Protein AF-A0A328PU48-F1 (afdb_monomer_lite)

pLDDT: mean 93.93, std 6.25, range [46.19, 98.56]

Radius of gyration: 19.59 Å; chains: 1; bounding box: 43×33×62 Å

Secondary structure (DSSP, 8-state):
---HHHHHHHHHHHHHHHHHHHHHHHHHHS------HHHHHHHHHHHHHHHHGGGGG-TTSHHHHHHHHHHHHHHHHHHHTTHHHHHHHH---HHHHHHHHHHHHHHHHHHHHHHHHHHPPTTSGGGSHHHHHHHHHHHHHHTTTS-HHHHHHHHHHHHHHHHHHHHHHHHTT-

Sequence (174 aa):
MPNFKTHIISGIIAFPLFFLIFNLIYSYFFYDIYYVPSEIFASFLLFVLGSDFPDVDHHNAFINKFFRLFLVIGSVYYIFDYKQIFIEQFNLSSNISSFLIIVVGILIGMILGFIFNKLTKHRGMWHSIITGVVISVLIYFLNFKYRSPINLFYSLNFFVGFSLHLLLDKVHKN

Structure (mmCIF, N/CA/C/O backbone):
data_AF-A0A328PU48-F1
#
_entry.id   AF-A0A328PU48-F1
#
loop_
_atom_site.group_PDB
_atom_site.id
_atom_site.type_symbol
_atom_site.label_atom_id
_atom_site.label_alt_id
_atom_site.label_comp_id
_atom_site.label_asym_id
_atom_site.label_entity_id
_atom_site.label_seq_id
_atom_site.pdbx_PDB_ins_code
_atom_site.Cartn_x
_atom_site.Cartn_y
_atom_site.Cartn_z
_atom_site.occupancy
_atom_site.B_iso_or_equiv
_atom_site.auth_seq_id
_atom_site.auth_comp_id
_atom_site.auth_asym_id
_atom_site.auth_atom_id
_atom_site.pdbx_PDB_model_num
ATOM 1 N N . MET A 1 1 ? 21.921 -6.276 -6.043 1.00 62.62 1 MET A N 1
ATOM 2 C CA . MET A 1 1 ? 20.509 -6.025 -5.670 1.00 62.62 1 MET A CA 1
ATOM 3 C C . MET A 1 1 ? 20.333 -4.529 -5.537 1.00 62.62 1 MET A C 1
ATOM 5 O O . MET A 1 1 ? 21.209 -3.913 -4.927 1.00 62.62 1 MET A O 1
ATOM 9 N N . PRO A 1 2 ? 19.293 -3.942 -6.141 1.00 72.12 2 PRO A N 1
ATOM 10 C CA . PRO A 1 2 ? 19.021 -2.524 -5.984 1.00 72.12 2 PRO A CA 1
ATOM 11 C C . PRO A 1 2 ? 18.753 -2.222 -4.507 1.00 72.12 2 PRO A C 1
ATOM 13 O O . PRO A 1 2 ? 18.276 -3.073 -3.761 1.00 72.12 2 PRO A O 1
ATOM 16 N N . ASN A 1 3 ? 19.121 -1.029 -4.055 1.00 83.38 3 ASN A N 1
ATOM 17 C CA . ASN A 1 3 ? 18.765 -0.592 -2.711 1.00 83.38 3 ASN A CA 1
ATOM 18 C C . ASN A 1 3 ? 17.378 0.072 -2.738 1.00 83.38 3 ASN A C 1
ATOM 20 O O . ASN A 1 3 ? 16.872 0.436 -3.800 1.00 83.38 3 ASN A O 1
ATOM 24 N N . PHE A 1 4 ? 16.794 0.293 -1.558 1.00 84.44 4 PHE A N 1
ATOM 25 C CA . PHE A 1 4 ? 15.542 1.046 -1.377 1.00 84.44 4 PHE A CA 1
ATOM 26 C C . PHE A 1 4 ? 15.491 2.336 -2.217 1.00 84.44 4 PHE A C 1
ATOM 28 O O . PHE A 1 4 ? 14.488 2.652 -2.852 1.00 84.44 4 PHE A O 1
ATOM 35 N N . LYS A 1 5 ? 16.613 3.067 -2.279 1.00 90.62 5 LYS A N 1
ATOM 36 C CA . LYS A 1 5 ? 16.722 4.306 -3.055 1.00 90.62 5 LYS A CA 1
ATOM 37 C C . LYS A 1 5 ? 16.497 4.062 -4.551 1.00 90.62 5 LYS A C 1
ATOM 39 O O . LYS A 1 5 ? 15.801 4.859 -5.171 1.00 90.62 5 LYS A O 1
ATOM 44 N N . THR A 1 6 ? 17.041 2.990 -5.124 1.00 92.25 6 THR A N 1
ATOM 45 C CA . THR A 1 6 ? 16.800 2.633 -6.527 1.00 92.25 6 THR A CA 1
ATOM 46 C C . THR A 1 6 ? 15.323 2.340 -6.774 1.00 92.25 6 THR A C 1
ATOM 48 O O . THR A 1 6 ? 14.755 2.925 -7.689 1.00 92.25 6 THR A O 1
ATOM 51 N N . HIS A 1 7 ? 14.686 1.512 -5.943 1.00 92.81 7 HIS A N 1
ATOM 52 C CA . HIS A 1 7 ? 13.273 1.153 -6.112 1.00 92.81 7 HIS A CA 1
ATOM 53 C C . HIS A 1 7 ? 12.349 2.375 -6.068 1.00 92.81 7 HIS A C 1
ATOM 55 O O . HIS A 1 7 ? 11.583 2.601 -7.005 1.00 92.81 7 HIS A O 1
ATOM 61 N N . ILE A 1 8 ? 12.505 3.224 -5.049 1.00 94.12 8 ILE A N 1
ATOM 62 C CA . ILE A 1 8 ? 11.698 4.439 -4.895 1.00 94.12 8 ILE A CA 1
ATOM 63 C C . ILE A 1 8 ? 11.952 5.442 -6.023 1.00 94.12 8 ILE A C 1
ATOM 65 O O . ILE A 1 8 ? 10.997 5.966 -6.594 1.00 94.12 8 ILE A O 1
ATOM 69 N N . ILE A 1 9 ? 13.214 5.716 -6.377 1.00 95.50 9 ILE A N 1
ATOM 70 C CA . ILE A 1 9 ? 13.527 6.671 -7.454 1.00 95.50 9 ILE A CA 1
ATOM 71 C C . ILE A 1 9 ? 12.973 6.169 -8.787 1.00 95.50 9 ILE A C 1
ATOM 73 O O . ILE A 1 9 ? 12.359 6.943 -9.520 1.00 95.50 9 ILE A O 1
ATOM 77 N N . SER A 1 10 ? 13.143 4.881 -9.092 1.00 95.69 10 SER A N 1
ATOM 78 C CA . SER A 1 10 ? 12.563 4.286 -10.293 1.00 95.69 10 SER A CA 1
ATOM 79 C C . SER A 1 10 ? 11.039 4.382 -10.287 1.00 95.69 10 SER A C 1
ATOM 81 O O . SER A 1 10 ? 10.471 4.733 -11.316 1.00 95.69 10 SER A O 1
ATOM 83 N N . GLY A 1 11 ? 10.381 4.153 -9.145 1.00 95.81 11 GLY A N 1
ATOM 84 C CA . GLY A 1 11 ? 8.938 4.349 -8.990 1.00 95.81 11 GLY A CA 1
ATOM 85 C C . GLY A 1 11 ? 8.495 5.785 -9.295 1.00 95.81 11 GLY A C 1
ATOM 86 O O . GLY A 1 11 ? 7.591 6.000 -10.101 1.00 95.81 11 GLY A O 1
ATOM 87 N N . ILE A 1 12 ? 9.180 6.773 -8.709 1.00 97.38 12 ILE A N 1
ATOM 88 C CA . ILE A 1 12 ? 8.892 8.203 -8.908 1.00 97.38 12 ILE A CA 1
ATOM 89 C C . ILE A 1 12 ? 9.055 8.601 -10.382 1.00 97.38 12 ILE A C 1
ATOM 91 O O . ILE A 1 12 ? 8.205 9.304 -10.925 1.00 97.38 12 ILE A O 1
ATOM 95 N N . ILE A 1 13 ? 10.130 8.148 -11.035 1.00 97.25 13 ILE A N 1
ATOM 96 C CA . ILE A 1 13 ? 10.437 8.499 -12.430 1.00 97.25 13 ILE A CA 1
ATOM 97 C C . ILE A 1 13 ? 9.525 7.760 -13.418 1.00 97.25 13 ILE A C 1
ATOM 99 O O . ILE A 1 13 ? 9.163 8.320 -14.451 1.00 97.25 13 ILE A O 1
ATOM 103 N N . ALA A 1 14 ? 9.146 6.513 -13.129 1.00 97.81 14 ALA A N 1
ATOM 104 C CA . ALA A 1 14 ? 8.328 5.709 -14.034 1.00 97.81 14 ALA A CA 1
ATOM 105 C C . ALA A 1 14 ? 6.841 6.097 -14.011 1.00 97.81 14 ALA A C 1
ATOM 107 O O . ALA A 1 14 ? 6.154 5.897 -15.015 1.00 97.81 14 ALA A O 1
ATOM 108 N N . PHE A 1 15 ? 6.341 6.674 -12.911 1.00 98.25 15 PHE A N 1
ATOM 109 C CA . PHE A 1 15 ? 4.924 7.022 -12.786 1.00 98.25 15 PHE A CA 1
ATOM 110 C C . PHE A 1 15 ? 4.408 7.966 -13.890 1.00 98.25 15 PHE A C 1
ATOM 112 O O . PHE A 1 15 ? 3.399 7.617 -14.498 1.00 98.25 15 PHE A O 1
ATOM 119 N N . PRO A 1 16 ? 5.050 9.109 -14.226 1.00 98.06 16 PRO A N 1
ATOM 120 C CA . PRO A 1 16 ? 4.556 9.995 -15.285 1.00 98.06 16 PRO A CA 1
ATOM 121 C C . PRO A 1 16 ? 4.417 9.301 -16.645 1.00 98.06 16 PRO A C 1
ATOM 123 O O . PRO A 1 16 ? 3.445 9.531 -17.364 1.00 98.06 16 PRO A O 1
ATOM 126 N N . LEU A 1 17 ? 5.362 8.415 -16.980 1.00 98.00 17 LEU A N 1
ATOM 127 C CA . LEU A 1 17 ? 5.313 7.634 -18.214 1.00 98.00 17 LEU A CA 1
ATOM 128 C C . LEU A 1 17 ? 4.146 6.640 -18.188 1.00 98.00 17 LEU A C 1
ATOM 130 O O . LEU A 1 17 ? 3.390 6.561 -19.155 1.00 98.00 17 LEU A O 1
ATOM 134 N N . PHE A 1 18 ? 3.964 5.918 -17.079 1.00 98.19 18 PHE A N 1
ATOM 135 C CA . PHE A 1 18 ? 2.827 5.013 -16.922 1.00 98.19 18 PHE A CA 1
ATOM 136 C C . PHE A 1 18 ? 1.485 5.759 -16.968 1.00 98.19 18 PHE A C 1
ATOM 138 O O . PHE A 1 18 ? 0.579 5.326 -17.676 1.00 98.19 18 PHE A O 1
ATOM 145 N N . PHE A 1 19 ? 1.372 6.900 -16.280 1.00 98.25 19 PHE A N 1
ATOM 146 C CA . PHE A 1 19 ? 0.190 7.764 -16.297 1.00 98.25 19 PHE A CA 1
ATOM 147 C C . PHE A 1 19 ? -0.173 8.170 -17.731 1.00 98.25 19 PHE A C 1
ATOM 149 O O . PHE A 1 19 ? -1.332 8.047 -18.129 1.00 98.25 19 PHE A O 1
ATOM 156 N N . LEU A 1 20 ? 0.809 8.611 -18.526 1.00 98.12 20 LEU A N 1
ATOM 157 C CA . LEU A 1 20 ? 0.592 8.985 -19.924 1.00 98.12 20 LEU A CA 1
ATOM 158 C C . LEU A 1 20 ? 0.118 7.789 -20.762 1.00 98.12 20 LEU A C 1
ATOM 160 O O . LEU A 1 20 ? -0.900 7.887 -21.442 1.00 98.12 20 LEU A O 1
ATOM 164 N N . ILE A 1 21 ? 0.826 6.657 -20.685 1.00 98.19 21 ILE A N 1
ATOM 165 C CA . ILE A 1 21 ? 0.500 5.445 -21.453 1.00 98.19 21 ILE A CA 1
ATOM 166 C C . ILE A 1 21 ? -0.902 4.942 -21.106 1.00 98.19 21 ILE A C 1
ATOM 168 O O . ILE A 1 21 ? -1.685 4.647 -22.007 1.00 98.19 21 ILE A O 1
ATOM 172 N N . PHE A 1 22 ? -1.239 4.871 -19.816 1.00 97.94 22 PHE A N 1
ATOM 173 C CA . PHE A 1 22 ? -2.556 4.431 -19.371 1.00 97.94 22 PHE A CA 1
ATOM 174 C C . PHE A 1 22 ? -3.663 5.316 -19.945 1.00 97.94 22 PHE A C 1
ATOM 176 O O . PHE A 1 22 ? -4.628 4.791 -20.491 1.00 97.94 22 PHE A O 1
ATOM 183 N N . ASN A 1 23 ? -3.513 6.642 -19.869 1.00 97.81 23 ASN A N 1
ATOM 184 C CA . ASN A 1 23 ? -4.531 7.560 -20.373 1.00 97.81 23 ASN A CA 1
ATOM 185 C C . ASN A 1 23 ? -4.675 7.499 -21.895 1.00 97.81 23 ASN A C 1
ATOM 187 O O . ASN A 1 23 ? -5.803 7.488 -22.367 1.00 97.81 23 ASN A O 1
ATOM 191 N N . LEU A 1 24 ? -3.572 7.384 -22.647 1.00 98.12 24 LEU A N 1
ATOM 192 C CA . LEU A 1 24 ? -3.621 7.209 -24.105 1.00 98.12 24 LEU A CA 1
ATOM 193 C C . LEU A 1 24 ? -4.339 5.915 -24.507 1.00 98.12 24 LEU A C 1
ATOM 195 O O . LEU A 1 24 ? -5.151 5.916 -25.428 1.00 98.12 24 LEU A O 1
ATOM 199 N N . ILE A 1 25 ? -4.049 4.808 -23.817 1.00 97.81 25 ILE A N 1
ATOM 200 C CA . ILE A 1 25 ? -4.709 3.524 -24.077 1.00 97.81 25 ILE A CA 1
ATOM 201 C C . ILE A 1 25 ? -6.188 3.611 -23.696 1.00 97.81 25 ILE A C 1
ATOM 203 O O . ILE A 1 25 ? -7.051 3.194 -24.463 1.00 97.81 25 ILE A O 1
ATOM 207 N N . TYR A 1 26 ? -6.494 4.152 -22.517 1.00 97.38 26 TYR A N 1
ATOM 208 C CA . TYR A 1 26 ? -7.864 4.204 -22.026 1.00 97.38 26 TYR A CA 1
ATOM 209 C C . TYR A 1 26 ? -8.745 5.111 -22.890 1.00 97.38 26 TYR A C 1
ATOM 211 O O . TYR A 1 26 ? -9.847 4.703 -23.249 1.00 97.38 26 TYR A O 1
ATOM 219 N N . SER A 1 27 ? -8.267 6.296 -23.279 1.00 97.12 27 SER A N 1
ATOM 220 C CA . SER A 1 27 ? -9.034 7.202 -24.141 1.00 97.12 27 SER A CA 1
ATOM 221 C C . SER A 1 27 ? -9.218 6.654 -25.556 1.00 97.12 27 SER A C 1
ATOM 223 O O . SER A 1 27 ? -10.271 6.869 -26.147 1.00 97.12 27 SER A O 1
ATOM 225 N N . TYR A 1 28 ? -8.253 5.882 -26.074 1.00 97.69 28 TYR A N 1
ATOM 226 C CA . TYR A 1 28 ? -8.381 5.217 -27.373 1.00 97.69 28 TYR A CA 1
ATOM 227 C C . TYR A 1 28 ? -9.522 4.187 -27.410 1.00 97.69 28 TYR A C 1
ATOM 229 O O . TYR A 1 28 ? -10.224 4.087 -28.415 1.00 97.69 28 TYR A O 1
ATOM 237 N N . PHE A 1 29 ? -9.717 3.421 -26.331 1.00 97.50 29 PHE A N 1
ATOM 238 C CA . PHE A 1 29 ? -10.750 2.376 -26.269 1.00 97.50 29 PHE A CA 1
ATOM 239 C C . PHE A 1 29 ? -12.077 2.835 -25.655 1.00 97.50 29 PHE A C 1
ATOM 241 O O . PHE A 1 29 ? -13.111 2.222 -25.920 1.00 97.50 29 PHE A O 1
ATOM 248 N N . PHE A 1 30 ? -12.053 3.868 -24.815 1.00 96.38 30 PHE A N 1
ATOM 249 C CA . PHE A 1 30 ? -13.202 4.305 -24.029 1.00 96.38 30 PHE A CA 1
ATOM 250 C C . PHE A 1 30 ? -13.438 5.812 -24.190 1.00 96.38 30 PHE A C 1
ATOM 252 O O . PHE A 1 30 ? -14.072 6.236 -25.151 1.00 96.38 30 PHE A O 1
ATOM 259 N N . TYR A 1 31 ? -12.991 6.622 -23.232 1.00 95.94 31 TYR A N 1
ATOM 260 C CA . TYR A 1 31 ? -13.213 8.066 -23.180 1.00 95.94 31 TYR A CA 1
ATOM 261 C C . TYR A 1 31 ? -12.160 8.731 -22.288 1.00 95.94 31 TYR A C 1
ATOM 263 O O . TYR A 1 31 ? -11.499 8.062 -21.490 1.00 95.94 31 TYR A O 1
ATOM 271 N N . ASP A 1 32 ? -12.020 10.052 -22.391 1.00 96.31 32 ASP A N 1
ATOM 272 C CA . ASP A 1 32 ? -11.078 10.807 -21.564 1.00 96.31 32 ASP A CA 1
ATOM 273 C C . ASP A 1 32 ? -11.460 10.770 -20.078 1.00 96.31 32 ASP A C 1
ATOM 275 O O . ASP A 1 32 ? -12.592 11.067 -19.680 1.00 96.31 32 ASP A O 1
ATOM 279 N N . ILE A 1 33 ? -10.492 10.423 -19.228 1.00 95.75 33 ILE A N 1
ATOM 280 C CA . ILE A 1 33 ? -10.689 10.406 -17.779 1.00 95.75 33 ILE A CA 1
ATOM 281 C C . ILE A 1 33 ? -10.409 11.802 -17.224 1.00 95.75 33 ILE A C 1
ATOM 283 O O . ILE A 1 33 ? -9.274 12.271 -17.192 1.00 95.75 33 ILE A O 1
ATOM 287 N N . TYR A 1 34 ? -11.449 12.446 -16.705 1.00 95.00 34 TYR A N 1
ATOM 288 C CA . TYR A 1 34 ? -11.304 13.666 -15.915 1.00 95.00 34 TYR A CA 1
ATOM 289 C C . TYR A 1 34 ? -10.957 13.309 -14.473 1.00 95.00 34 TYR A C 1
ATOM 291 O O . TYR A 1 34 ? -11.804 12.760 -13.761 1.00 95.00 34 TYR A O 1
ATOM 299 N N . TYR A 1 35 ? -9.731 13.615 -14.052 1.00 95.94 35 TYR A N 1
ATOM 300 C CA . TYR A 1 35 ? -9.258 13.373 -12.689 1.00 95.94 35 TYR A CA 1
ATOM 301 C C . TYR A 1 35 ? -9.477 14.583 -11.786 1.00 95.94 35 TYR A C 1
ATOM 303 O O . TYR A 1 35 ? -9.275 15.725 -12.204 1.00 95.94 35 TYR A O 1
ATOM 311 N N . VAL A 1 36 ? -9.776 14.331 -10.513 1.00 95.62 36 VAL A N 1
ATOM 312 C CA . VAL A 1 36 ? -9.531 15.325 -9.459 1.00 95.62 36 VAL A CA 1
ATOM 313 C C . VAL A 1 36 ? -8.096 15.189 -8.922 1.00 95.62 36 VAL A C 1
ATOM 315 O O . VAL A 1 36 ? -7.534 14.091 -8.952 1.00 95.62 36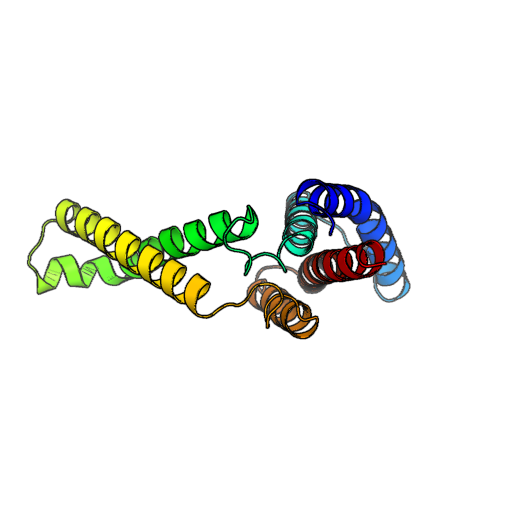 VAL A O 1
ATOM 318 N N . PRO A 1 37 ? -7.471 16.260 -8.392 1.00 96.50 37 PRO A N 1
ATOM 319 C CA . PRO A 1 37 ? -6.070 16.214 -7.952 1.00 96.50 37 PRO A CA 1
ATOM 320 C C . PRO A 1 37 ? -5.756 15.109 -6.933 1.00 96.50 37 PRO A C 1
ATOM 322 O O . PRO A 1 37 ? -4.684 14.505 -6.982 1.00 96.50 37 PRO A O 1
ATOM 325 N N . SER A 1 38 ? -6.699 14.803 -6.037 1.00 95.31 38 SER A N 1
ATOM 326 C CA . SER A 1 38 ? -6.547 13.729 -5.051 1.00 95.31 38 SER A CA 1
ATOM 327 C C . SER A 1 38 ? -6.465 12.339 -5.685 1.00 95.31 38 SER A C 1
ATOM 329 O O . SER A 1 38 ? -5.757 11.488 -5.151 1.00 95.31 38 SER A O 1
ATOM 331 N N . GLU A 1 39 ? -7.119 12.108 -6.829 1.00 95.81 39 GLU A N 1
ATOM 332 C CA . GLU A 1 39 ? -7.055 10.829 -7.545 1.00 95.81 39 GLU A CA 1
ATOM 333 C C . GLU A 1 39 ? -5.661 10.607 -8.142 1.00 95.81 39 GLU A C 1
ATOM 335 O O . GLU A 1 39 ? -5.080 9.528 -8.008 1.00 95.81 39 GLU A O 1
ATOM 340 N N . ILE A 1 40 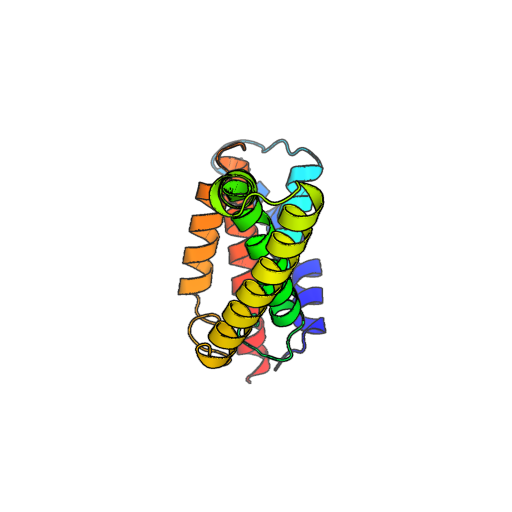? -5.070 11.646 -8.735 1.00 97.06 40 ILE A N 1
ATOM 341 C CA . ILE A 1 40 ? -3.702 11.576 -9.269 1.00 97.06 40 ILE A CA 1
ATOM 342 C C . ILE A 1 40 ? -2.702 11.366 -8.129 1.00 97.06 40 ILE A C 1
ATOM 344 O O . ILE A 1 40 ? -1.826 10.506 -8.228 1.00 97.06 40 ILE A O 1
ATOM 348 N N . PHE A 1 41 ? -2.856 12.105 -7.027 1.00 97.44 41 PHE A N 1
ATOM 349 C CA . PHE A 1 41 ? -1.989 11.971 -5.858 1.00 97.44 41 PHE A CA 1
ATOM 350 C C . PHE A 1 41 ? -2.047 10.563 -5.248 1.00 97.44 41 PHE A C 1
ATOM 352 O O . PHE A 1 41 ? -1.005 9.952 -5.013 1.00 97.44 41 PHE A O 1
ATOM 359 N N . ALA A 1 42 ? -3.248 10.014 -5.041 1.00 96.56 42 ALA A N 1
ATOM 360 C CA . ALA A 1 42 ? -3.417 8.654 -4.534 1.00 96.56 42 ALA A CA 1
ATOM 361 C C . ALA A 1 42 ? -2.814 7.610 -5.488 1.00 96.56 42 ALA A C 1
ATOM 363 O O . ALA A 1 42 ? -2.141 6.683 -5.040 1.00 96.56 42 ALA A O 1
ATOM 364 N N . SER A 1 43 ? -2.985 7.796 -6.799 1.00 97.06 43 SER A N 1
ATOM 365 C CA . SER A 1 43 ? -2.394 6.927 -7.825 1.00 97.06 43 SER A CA 1
ATOM 366 C C . SER A 1 43 ? -0.869 6.939 -7.787 1.00 97.06 43 SER A C 1
ATOM 368 O O . SER A 1 43 ? -0.246 5.880 -7.819 1.00 97.06 43 SER A O 1
ATOM 370 N N . PHE A 1 44 ? -0.271 8.127 -7.663 1.00 98.12 44 PHE A N 1
ATOM 371 C CA . PHE A 1 44 ? 1.172 8.289 -7.512 1.00 98.12 44 PHE A CA 1
ATOM 372 C C . PHE A 1 44 ? 1.686 7.569 -6.264 1.00 98.12 44 PHE A C 1
ATOM 374 O O . PHE A 1 44 ? 2.641 6.796 -6.347 1.00 98.12 44 PHE A O 1
ATOM 381 N N . LEU A 1 45 ? 1.020 7.761 -5.119 1.00 97.56 45 LEU A N 1
ATOM 382 C CA . LEU A 1 45 ? 1.375 7.061 -3.886 1.00 97.56 45 LEU A CA 1
ATOM 383 C C . LEU A 1 45 ? 1.280 5.544 -4.050 1.00 97.56 45 LEU A C 1
ATOM 385 O O . LEU A 1 45 ? 2.204 4.845 -3.649 1.00 97.56 45 LEU A O 1
ATOM 389 N N . LEU A 1 46 ? 0.210 5.030 -4.659 1.00 97.69 46 LEU A N 1
ATOM 390 C CA . LEU A 1 46 ? 0.044 3.595 -4.902 1.00 97.69 46 LEU A CA 1
ATOM 391 C C . LEU A 1 46 ? 1.130 3.029 -5.819 1.00 97.69 46 LEU A C 1
ATOM 393 O O . LEU A 1 46 ? 1.620 1.932 -5.559 1.00 97.69 46 LEU A O 1
ATOM 397 N N . PHE A 1 47 ? 1.535 3.773 -6.849 1.00 98.44 47 PHE A N 1
ATOM 398 C CA . PHE A 1 47 ? 2.611 3.363 -7.748 1.00 98.44 47 PHE A CA 1
ATOM 399 C C . PHE A 1 47 ? 3.955 3.276 -7.017 1.00 98.44 47 PHE A C 1
ATOM 401 O O . PHE A 1 47 ? 4.643 2.255 -7.083 1.00 98.44 47 PHE A O 1
ATOM 408 N N . VAL A 1 48 ? 4.318 4.328 -6.275 1.00 97.44 48 VAL A N 1
ATOM 409 C CA . VAL A 1 48 ? 5.573 4.369 -5.512 1.00 97.44 48 VAL A CA 1
ATOM 410 C C . VAL A 1 48 ? 5.566 3.325 -4.395 1.00 97.44 48 VAL A C 1
ATOM 412 O O . VAL A 1 48 ? 6.552 2.609 -4.231 1.00 97.44 48 VAL A O 1
ATOM 415 N N . LEU A 1 49 ? 4.455 3.168 -3.671 1.00 96.44 49 LEU A N 1
ATOM 416 C CA . LEU A 1 49 ? 4.307 2.112 -2.668 1.00 96.44 49 LEU A CA 1
ATOM 417 C C . LEU A 1 49 ? 4.470 0.733 -3.300 1.00 96.44 49 LEU A C 1
ATOM 419 O O . LEU A 1 49 ? 5.269 -0.053 -2.803 1.00 96.44 49 LEU A O 1
ATOM 423 N N . GLY A 1 50 ? 3.793 0.466 -4.421 1.00 96.62 50 GLY A N 1
ATOM 424 C CA . GLY A 1 50 ? 3.944 -0.774 -5.181 1.00 96.62 50 GLY A CA 1
ATOM 425 C C . GLY A 1 50 ? 5.404 -1.063 -5.536 1.00 96.62 50 GLY A C 1
ATOM 426 O O . GLY A 1 50 ? 5.839 -2.199 -5.398 1.00 96.62 50 GLY A O 1
ATOM 427 N N . SER A 1 51 ? 6.186 -0.040 -5.901 1.00 96.62 51 SER A N 1
ATOM 428 C CA . SER A 1 51 ? 7.603 -0.186 -6.278 1.00 96.62 51 SER A CA 1
ATOM 429 C C . SER A 1 51 ? 8.552 -0.637 -5.163 1.00 96.62 51 SER A C 1
ATOM 431 O O . SER A 1 51 ? 9.642 -1.119 -5.465 1.00 96.62 51 SER A O 1
ATOM 433 N N . ASP A 1 52 ? 8.154 -0.532 -3.895 1.00 95.44 52 ASP A N 1
ATOM 434 C CA . ASP A 1 52 ? 8.928 -1.040 -2.749 1.00 95.44 52 ASP A CA 1
ATOM 435 C C . ASP A 1 52 ? 8.215 -2.203 -2.042 1.00 95.44 52 ASP A C 1
ATOM 437 O O . ASP A 1 52 ? 8.826 -2.965 -1.302 1.00 95.44 52 ASP A O 1
ATOM 441 N N . PHE A 1 53 ? 6.916 -2.383 -2.296 1.00 95.56 53 PHE A N 1
ATOM 442 C CA . PHE A 1 53 ? 6.061 -3.329 -1.585 1.00 95.56 53 PHE A CA 1
ATOM 443 C C . PHE A 1 53 ? 6.539 -4.791 -1.575 1.00 95.56 53 PHE A C 1
ATOM 445 O O . PHE A 1 53 ? 6.355 -5.433 -0.540 1.00 95.56 53 PHE A O 1
ATOM 452 N N . PRO A 1 54 ? 7.158 -5.353 -2.634 1.00 95.56 54 PRO A N 1
ATOM 453 C CA . PRO A 1 54 ? 7.682 -6.718 -2.574 1.00 95.56 54 PRO A CA 1
ATOM 454 C C . PRO A 1 54 ? 8.676 -6.962 -1.431 1.00 95.56 54 PRO A C 1
ATOM 456 O O . PRO A 1 54 ? 8.749 -8.081 -0.927 1.00 95.56 54 PRO A O 1
ATOM 459 N N . ASP A 1 55 ? 9.385 -5.922 -0.978 1.00 94.50 55 ASP A N 1
ATOM 460 C CA . ASP A 1 55 ? 10.329 -5.984 0.144 1.00 94.50 55 ASP A CA 1
ATOM 461 C C . ASP A 1 55 ? 9.651 -5.842 1.516 1.00 94.50 55 ASP A C 1
ATOM 463 O O . ASP A 1 55 ? 10.322 -5.747 2.549 1.00 94.50 55 ASP A O 1
ATOM 467 N N . VAL A 1 56 ? 8.316 -5.880 1.583 1.00 94.50 56 VAL A N 1
ATOM 468 C CA . VAL A 1 56 ? 7.589 -5.914 2.860 1.00 94.50 56 VAL A CA 1
ATOM 469 C C . VAL A 1 56 ? 7.981 -7.120 3.712 1.00 94.50 56 VAL A C 1
ATOM 471 O O . VAL A 1 56 ? 7.904 -7.033 4.931 1.00 94.50 56 VAL A O 1
ATOM 474 N N . ASP A 1 57 ? 8.467 -8.211 3.114 1.00 91.94 57 ASP A N 1
ATOM 475 C CA . ASP A 1 57 ? 8.980 -9.389 3.826 1.00 91.94 57 ASP A CA 1
ATOM 476 C C . ASP A 1 57 ? 10.439 -9.260 4.311 1.00 91.94 57 ASP A C 1
ATOM 478 O O . ASP A 1 57 ? 10.924 -10.109 5.067 1.00 91.94 57 ASP A O 1
ATOM 482 N N . HIS A 1 58 ? 11.146 -8.194 3.925 1.00 92.12 58 HIS A N 1
ATOM 483 C CA . HIS A 1 58 ? 12.521 -7.945 4.334 1.00 92.12 58 HIS A CA 1
ATOM 484 C C . HIS A 1 58 ? 12.560 -7.196 5.670 1.00 92.12 58 HIS A C 1
ATOM 486 O O . HIS A 1 58 ? 12.194 -6.025 5.759 1.00 92.12 58 HIS A O 1
ATOM 492 N N . HIS A 1 59 ? 13.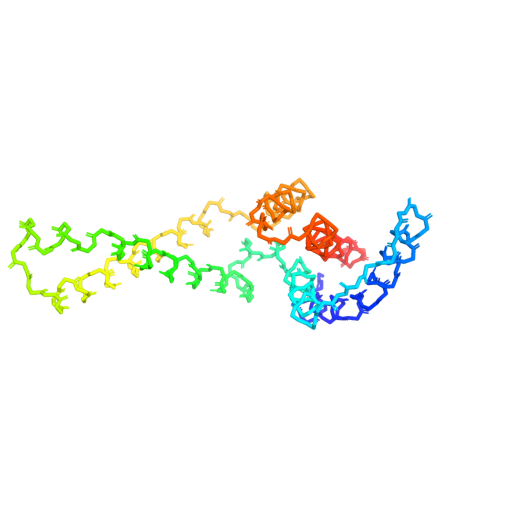070 -7.837 6.726 1.00 87.38 59 HIS A N 1
ATOM 493 C CA . HIS A 1 59 ? 12.992 -7.318 8.105 1.00 87.38 59 HIS A CA 1
ATOM 494 C C . HIS A 1 59 ? 13.578 -5.913 8.294 1.00 87.38 59 HIS A C 1
ATOM 496 O O . HIS A 1 59 ? 13.123 -5.159 9.154 1.00 87.38 59 HIS A O 1
ATOM 502 N N . ASN A 1 60 ? 14.584 -5.554 7.495 1.00 87.56 60 ASN A N 1
ATOM 503 C CA . ASN A 1 60 ? 15.263 -4.265 7.592 1.00 87.56 60 ASN A CA 1
ATOM 504 C C . ASN A 1 60 ? 14.748 -3.221 6.591 1.00 87.56 60 ASN A C 1
ATOM 506 O O . ASN A 1 60 ? 15.171 -2.064 6.674 1.00 87.56 60 ASN A O 1
ATOM 510 N N . ALA A 1 61 ? 13.852 -3.597 5.670 1.00 90.00 61 ALA A N 1
ATOM 511 C CA . ALA A 1 61 ? 13.304 -2.673 4.686 1.00 90.00 61 ALA A CA 1
ATOM 512 C C . ALA A 1 61 ? 12.440 -1.597 5.348 1.00 90.00 61 ALA A C 1
ATOM 514 O O . ALA A 1 61 ? 11.797 -1.810 6.382 1.00 90.00 61 ALA A O 1
ATOM 515 N N . PHE A 1 62 ? 12.426 -0.418 4.732 1.00 89.94 62 PHE A N 1
ATOM 516 C CA . PHE A 1 62 ? 11.605 0.692 5.196 1.00 89.94 62 PHE A CA 1
ATOM 517 C C . PHE A 1 62 ? 10.113 0.334 5.133 1.00 89.94 62 PHE A C 1
ATOM 519 O O . PHE A 1 62 ? 9.399 0.534 6.119 1.00 89.94 62 PHE A O 1
ATOM 526 N N . ILE A 1 63 ? 9.667 -0.292 4.037 1.00 92.69 63 ILE A N 1
ATOM 527 C CA . ILE A 1 63 ? 8.278 -0.726 3.879 1.00 92.69 63 ILE A CA 1
ATOM 528 C C . ILE A 1 63 ? 7.851 -1.770 4.922 1.00 92.69 63 ILE A C 1
ATOM 530 O O . ILE A 1 63 ? 6.730 -1.688 5.415 1.00 92.69 63 ILE A O 1
ATOM 534 N N . ASN A 1 64 ? 8.736 -2.679 5.357 1.00 94.38 64 ASN A N 1
ATOM 535 C CA . ASN A 1 64 ? 8.431 -3.627 6.440 1.00 94.38 64 ASN A CA 1
ATOM 536 C C . ASN A 1 64 ? 8.144 -2.893 7.755 1.00 94.38 64 ASN A C 1
ATOM 538 O O . ASN A 1 64 ? 7.156 -3.175 8.434 1.00 94.38 64 ASN A O 1
ATOM 542 N N . LYS A 1 65 ? 8.978 -1.907 8.105 1.00 93.12 65 LYS A N 1
ATOM 543 C CA . LYS A 1 65 ? 8.791 -1.101 9.322 1.00 93.12 65 LYS A CA 1
ATOM 544 C C . LYS A 1 65 ? 7.476 -0.326 9.274 1.00 93.12 65 LYS A C 1
ATOM 546 O O . LYS A 1 65 ? 6.756 -0.289 10.271 1.00 93.12 65 LYS A O 1
ATOM 551 N N . PHE A 1 66 ? 7.144 0.241 8.116 1.00 93.50 66 PHE A N 1
ATOM 552 C CA . PHE A 1 66 ? 5.891 0.965 7.916 1.00 93.50 66 PHE A CA 1
ATOM 553 C C . PHE A 1 66 ? 4.671 0.034 7.968 1.00 93.50 66 PHE A C 1
ATOM 555 O O . PHE A 1 66 ? 3.695 0.330 8.653 1.00 93.50 66 PHE A O 1
ATOM 562 N N . PHE A 1 67 ? 4.753 -1.143 7.345 1.00 94.12 67 PHE A N 1
ATOM 563 C CA . PHE A 1 67 ? 3.723 -2.178 7.425 1.00 94.12 67 PHE A CA 1
ATOM 564 C C . PHE A 1 67 ? 3.476 -2.635 8.868 1.00 94.12 67 PHE A C 1
ATOM 566 O O . PHE A 1 67 ? 2.333 -2.717 9.312 1.00 94.12 67 PHE A O 1
ATOM 573 N N . ARG A 1 68 ? 4.538 -2.850 9.653 1.00 94.50 68 ARG A N 1
ATOM 574 C CA . ARG A 1 68 ? 4.413 -3.190 11.079 1.00 94.50 68 ARG A CA 1
ATOM 575 C C . ARG A 1 68 ? 3.758 -2.075 11.893 1.00 94.50 68 ARG A C 1
ATOM 577 O O . ARG A 1 68 ? 2.970 -2.369 12.789 1.00 94.50 68 ARG A O 1
ATOM 584 N N . LEU A 1 69 ? 4.050 -0.814 11.577 1.00 95.31 69 LEU A N 1
ATOM 585 C CA . LEU A 1 69 ? 3.367 0.322 12.192 1.00 95.31 69 LEU A CA 1
ATOM 586 C C . LEU A 1 69 ? 1.872 0.331 11.838 1.00 95.31 69 LEU A C 1
ATOM 588 O O . LEU A 1 69 ? 1.045 0.539 12.722 1.00 95.31 69 LEU A O 1
ATOM 592 N N . PHE A 1 70 ? 1.510 0.027 10.588 1.00 95.19 70 PHE A N 1
ATOM 593 C CA . PHE A 1 70 ? 0.107 -0.127 10.199 1.00 95.19 70 PHE A CA 1
ATOM 594 C C . PHE A 1 70 ? -0.599 -1.264 10.932 1.00 95.19 70 PHE A C 1
ATOM 596 O O . PHE A 1 70 ? -1.750 -1.084 11.317 1.00 95.19 70 PHE A O 1
ATOM 603 N N . LEU A 1 71 ? 0.064 -2.398 11.180 1.00 96.44 71 LEU A N 1
ATOM 604 C CA . LEU A 1 71 ? -0.519 -3.470 11.994 1.00 96.44 71 LEU A CA 1
ATOM 605 C C . LEU A 1 71 ? -0.831 -2.989 13.416 1.00 96.44 71 LEU A C 1
ATOM 607 O O . LEU A 1 71 ? -1.883 -3.328 13.952 1.00 96.44 71 LEU A O 1
ATOM 611 N N . VAL A 1 72 ? 0.038 -2.169 14.014 1.00 97.00 72 VAL A N 1
ATOM 612 C CA . VAL A 1 72 ? -0.195 -1.559 15.334 1.00 97.00 72 VAL A CA 1
ATOM 613 C C . VAL A 1 72 ? -1.367 -0.586 15.304 1.00 97.00 72 VAL A C 1
ATOM 615 O O . VAL A 1 72 ? -2.312 -0.749 16.074 1.00 97.00 72 VAL A O 1
ATOM 618 N N . ILE A 1 73 ? -1.344 0.390 14.396 1.00 97.06 73 ILE A N 1
ATOM 619 C CA . ILE A 1 73 ? -2.405 1.400 14.287 1.00 97.06 73 ILE A CA 1
ATOM 620 C C . ILE A 1 73 ? -3.751 0.733 13.969 1.00 97.06 73 ILE A C 1
ATOM 622 O O . ILE A 1 73 ? -4.756 1.042 14.605 1.00 97.06 73 ILE A O 1
ATOM 626 N N . GLY A 1 74 ? -3.761 -0.217 13.032 1.00 95.81 74 GLY A N 1
ATOM 627 C CA . GLY A 1 74 ? -4.950 -0.969 12.642 1.00 95.81 74 GLY A CA 1
ATOM 628 C C . GLY A 1 74 ? -5.503 -1.826 13.777 1.00 95.81 74 GLY A C 1
ATOM 629 O O . GLY A 1 74 ? -6.713 -1.852 13.974 1.00 95.81 74 GLY A O 1
ATOM 630 N N . SER A 1 75 ? -4.635 -2.460 14.572 1.00 96.75 75 SER A N 1
ATOM 631 C CA . SER A 1 75 ? -5.059 -3.234 15.749 1.00 96.75 75 SER A CA 1
ATOM 632 C C . SER A 1 75 ? -5.696 -2.342 16.811 1.00 96.75 75 SER A C 1
ATOM 634 O O . SER A 1 75 ? -6.751 -2.679 17.335 1.00 96.75 75 SER A O 1
ATOM 636 N N . VAL A 1 76 ? -5.094 -1.184 17.106 1.00 96.81 76 VAL A N 1
ATOM 637 C CA . VAL A 1 76 ? -5.675 -0.209 18.043 1.00 96.81 76 VAL A CA 1
ATOM 638 C C . VAL A 1 76 ? -7.039 0.265 17.545 1.00 96.81 76 VAL A C 1
ATOM 640 O O . VAL A 1 76 ? -8.013 0.200 18.291 1.00 96.81 76 VAL A O 1
ATOM 643 N N . TYR A 1 77 ? -7.120 0.692 16.282 1.00 97.00 77 TYR A N 1
ATOM 644 C CA . TYR A 1 77 ? -8.365 1.151 15.666 1.00 97.00 77 TYR A CA 1
ATOM 645 C C . TYR A 1 77 ? -9.467 0.085 15.724 1.00 97.00 77 TYR A C 1
ATOM 647 O O . TYR A 1 77 ? -10.565 0.374 16.179 1.00 97.00 77 TYR A O 1
ATOM 655 N N . TYR A 1 78 ? -9.158 -1.157 15.346 1.00 95.81 78 TYR A N 1
ATOM 656 C CA . TYR A 1 78 ? -10.135 -2.246 15.337 1.00 95.81 78 TYR A CA 1
ATOM 657 C C . TYR A 1 78 ? -10.676 -2.574 16.735 1.00 95.81 78 TYR A C 1
ATOM 659 O O . TYR A 1 78 ? -11.861 -2.836 16.905 1.00 95.81 78 TYR A O 1
ATOM 667 N N . ILE A 1 79 ? -9.829 -2.550 17.768 1.00 95.00 79 ILE A N 1
ATOM 668 C CA . ILE A 1 79 ? -10.277 -2.852 19.137 1.00 95.00 79 ILE A CA 1
ATOM 669 C C . ILE A 1 79 ? -11.136 -1.714 19.702 1.00 95.00 79 ILE A C 1
ATOM 671 O O . ILE A 1 79 ? -12.008 -1.967 20.533 1.00 95.00 79 ILE A O 1
ATOM 675 N N . PHE A 1 80 ? -10.950 -0.473 19.237 1.00 95.69 80 PHE A N 1
ATOM 676 C CA . PHE A 1 80 ? -11.805 0.646 19.639 1.00 95.69 80 PHE A CA 1
ATOM 677 C C . PHE A 1 80 ? -13.283 0.434 19.292 1.00 95.69 80 PHE A C 1
ATOM 679 O O . PHE A 1 80 ? -14.131 0.893 20.061 1.00 95.69 80 PHE A O 1
ATOM 686 N N . ASP A 1 81 ? -13.602 -0.324 18.239 1.00 94.12 81 ASP A N 1
ATOM 687 C CA . ASP A 1 81 ? -14.987 -0.694 17.910 1.00 94.12 81 ASP A CA 1
ATOM 688 C C . ASP A 1 81 ? -15.655 -1.521 19.025 1.00 94.12 81 ASP A C 1
ATOM 690 O O . ASP A 1 81 ? -16.876 -1.522 19.171 1.00 94.12 81 ASP A O 1
ATOM 694 N N . TYR A 1 82 ? -14.858 -2.164 19.884 1.00 91.69 82 TYR A N 1
ATOM 695 C CA . TYR A 1 82 ? -15.316 -2.977 21.012 1.00 91.69 82 TYR A CA 1
ATOM 696 C C . TYR A 1 82 ? -15.232 -2.247 22.358 1.00 91.69 82 TYR A C 1
ATOM 698 O O . TYR A 1 82 ? -15.368 -2.873 23.411 1.00 91.69 82 TYR A O 1
ATOM 706 N N . LYS A 1 83 ? -15.034 -0.921 22.365 1.00 92.12 83 LYS A N 1
ATOM 707 C CA . LYS A 1 83 ? -14.877 -0.136 23.602 1.00 92.12 83 LYS A CA 1
ATOM 708 C C . LYS A 1 83 ? -16.014 -0.339 24.605 1.00 92.12 83 LYS A C 1
ATOM 710 O O . LYS A 1 83 ? -15.760 -0.352 25.807 1.00 92.12 83 LYS A O 1
ATOM 715 N N . GLN A 1 84 ? -17.243 -0.524 24.129 1.00 90.25 84 GLN A N 1
ATOM 716 C CA . GLN A 1 84 ? -18.406 -0.698 24.999 1.00 90.25 84 GLN A CA 1
ATOM 717 C C . GLN A 1 84 ? -18.287 -1.942 25.894 1.00 90.25 84 GLN A C 1
ATOM 719 O O . GLN A 1 84 ? -18.621 -1.877 27.073 1.00 90.25 84 GLN A O 1
ATOM 724 N N . ILE A 1 85 ? -17.701 -3.030 25.381 1.00 89.50 85 ILE A N 1
ATOM 725 C CA . ILE A 1 85 ? -17.449 -4.262 26.143 1.00 89.50 85 ILE A CA 1
ATOM 726 C C . ILE A 1 85 ? -16.524 -3.978 27.334 1.00 89.50 85 ILE A C 1
ATOM 728 O O . ILE A 1 85 ? -16.769 -4.460 28.438 1.00 89.50 85 ILE A O 1
ATOM 732 N N . PHE A 1 86 ? -15.492 -3.150 27.139 1.00 86.56 86 PHE A N 1
ATOM 733 C CA . PHE A 1 86 ? -14.563 -2.769 28.208 1.00 86.56 86 PHE A CA 1
ATOM 734 C C . PHE A 1 86 ? -15.246 -1.964 29.318 1.00 86.56 86 PHE A C 1
ATOM 736 O O . PHE A 1 86 ? -14.937 -2.152 30.493 1.00 86.56 86 PHE A O 1
ATOM 743 N N . ILE A 1 87 ? -16.184 -1.089 28.953 1.00 89.25 87 ILE A N 1
ATOM 744 C CA . ILE A 1 87 ? -16.932 -0.273 29.914 1.00 89.25 87 ILE A CA 1
ATOM 745 C C . ILE A 1 87 ? -17.916 -1.149 30.693 1.00 89.25 87 ILE A C 1
ATOM 747 O O . ILE A 1 87 ? -17.924 -1.115 31.919 1.00 89.25 87 ILE A O 1
ATOM 751 N N . GLU A 1 88 ? -18.719 -1.949 29.992 1.00 91.44 88 GLU A N 1
ATOM 752 C CA . GLU A 1 88 ? -19.835 -2.686 30.591 1.00 91.44 88 GLU A CA 1
ATOM 753 C C . GLU A 1 88 ? -19.386 -3.925 31.373 1.00 91.44 88 GLU A C 1
ATOM 755 O O . GLU A 1 88 ? -19.854 -4.145 32.487 1.00 91.44 88 GLU A O 1
ATOM 760 N N . GLN A 1 89 ? -18.469 -4.733 30.828 1.00 89.44 89 GLN A N 1
ATOM 761 C CA . GLN A 1 89 ? -18.090 -6.007 31.455 1.00 89.44 89 GLN A CA 1
ATOM 762 C C . GLN A 1 89 ? -17.074 -5.838 32.583 1.00 89.44 89 GLN A C 1
ATOM 764 O O . GLN A 1 89 ? -17.109 -6.581 33.561 1.00 89.44 89 GLN A O 1
ATOM 769 N N . PHE A 1 90 ? -16.169 -4.865 32.461 1.00 87.62 90 PHE A N 1
ATOM 770 C CA . PHE A 1 90 ? -15.117 -4.628 33.453 1.00 87.62 90 PHE A CA 1
ATOM 771 C C . PHE A 1 90 ? -15.426 -3.443 34.376 1.00 87.62 90 PHE A C 1
ATOM 773 O O . PHE A 1 90 ? -14.631 -3.143 35.265 1.00 87.62 90 PHE A O 1
ATOM 780 N N . ASN A 1 91 ? -16.576 -2.784 34.179 1.00 89.81 91 ASN A N 1
ATOM 781 C CA . ASN A 1 91 ? -17.035 -1.631 34.954 1.00 89.81 91 ASN A CA 1
ATOM 782 C C . ASN A 1 91 ? -15.973 -0.516 35.050 1.00 89.81 91 ASN A C 1
ATOM 784 O O . ASN A 1 91 ? -15.729 0.071 36.107 1.00 89.81 91 ASN A O 1
ATOM 788 N N . LEU A 1 92 ? -15.276 -0.271 33.937 1.00 90.31 92 LEU A N 1
ATOM 789 C CA . LEU A 1 92 ? -14.166 0.673 33.857 1.00 90.31 92 LEU A CA 1
ATOM 790 C C . LEU A 1 92 ? -14.644 2.051 33.407 1.00 90.31 92 LEU A C 1
ATOM 792 O O . LEU A 1 92 ? -15.557 2.194 32.596 1.00 90.31 92 LEU A O 1
ATOM 796 N N . SER A 1 93 ? -13.942 3.096 33.850 1.00 94.50 93 SER A N 1
ATOM 797 C CA . SER A 1 93 ? -14.161 4.434 33.297 1.00 94.50 93 SER A CA 1
ATOM 798 C C . SER A 1 93 ? -13.782 4.484 31.810 1.00 94.50 93 SER A C 1
ATOM 800 O O . SER A 1 93 ? -12.916 3.741 31.335 1.00 94.50 93 SER A O 1
ATOM 802 N N . SER A 1 94 ? -14.397 5.401 31.057 1.00 92.69 94 SER A N 1
ATOM 803 C CA . SER A 1 94 ? -14.132 5.578 29.616 1.00 92.69 94 SER A CA 1
ATOM 804 C C . SER A 1 94 ? -12.648 5.835 29.312 1.00 92.69 94 SER A C 1
ATOM 806 O O . SER A 1 94 ? -12.114 5.324 28.322 1.00 92.69 94 SER A O 1
ATOM 808 N N . ASN A 1 95 ? -11.959 6.578 30.184 1.00 95.62 95 ASN A N 1
ATOM 809 C CA . ASN A 1 95 ? -10.537 6.890 30.028 1.00 95.62 95 ASN A CA 1
ATOM 810 C C . ASN A 1 95 ? -9.655 5.664 30.289 1.00 95.62 95 ASN A C 1
ATOM 812 O O . ASN A 1 95 ? -8.767 5.382 29.487 1.00 95.62 95 ASN A O 1
ATOM 816 N N . ILE A 1 96 ? -9.934 4.900 31.354 1.00 94.88 96 ILE A N 1
ATOM 817 C CA . ILE A 1 96 ? -9.194 3.665 31.658 1.00 94.88 96 ILE A CA 1
ATOM 818 C C . ILE A 1 96 ? -9.415 2.634 30.546 1.00 94.88 96 ILE A C 1
ATOM 820 O O . ILE A 1 96 ? -8.455 2.039 30.065 1.00 94.88 96 ILE A O 1
ATOM 824 N N . SER A 1 97 ? -10.653 2.494 30.064 1.00 94.81 97 SER A N 1
ATOM 825 C CA . SER A 1 97 ? -10.981 1.620 28.931 1.00 94.81 97 SER A CA 1
ATOM 826 C C . SER A 1 97 ? -10.195 2.002 27.676 1.00 94.81 97 SER A C 1
ATOM 828 O O . SER A 1 97 ? -9.593 1.146 27.041 1.00 94.81 97 SER A O 1
ATOM 830 N N . SER A 1 98 ? -10.133 3.297 27.341 1.00 96.06 98 SER A N 1
ATOM 831 C CA . SER A 1 98 ? -9.385 3.772 26.166 1.00 96.06 98 SER A CA 1
ATOM 832 C C . SER A 1 98 ? -7.880 3.521 26.304 1.00 96.06 98 SER A C 1
ATOM 834 O O . SER A 1 98 ? -7.244 3.087 25.347 1.00 96.06 98 SER A O 1
ATOM 836 N N . PHE A 1 99 ? -7.314 3.741 27.495 1.00 96.69 99 PHE A N 1
ATOM 837 C CA . PHE A 1 99 ? -5.916 3.414 27.781 1.00 96.69 99 PHE A CA 1
ATOM 838 C C . PHE A 1 99 ? -5.636 1.916 27.593 1.00 96.69 99 PHE A C 1
ATOM 840 O O . PHE A 1 99 ? -4.692 1.559 26.889 1.00 96.69 99 PHE A O 1
ATOM 847 N N . LEU A 1 100 ? -6.476 1.040 28.156 1.00 95.50 100 LEU A N 1
ATOM 848 C CA . LEU A 1 100 ? -6.322 -0.409 28.007 1.00 95.50 100 LEU A CA 1
ATOM 849 C C . LEU A 1 100 ? -6.445 -0.854 26.549 1.00 95.50 100 LEU A C 1
ATOM 851 O O . LEU A 1 100 ? -5.629 -1.651 26.100 1.00 95.50 100 LEU A O 1
ATOM 855 N N . ILE A 1 101 ? -7.403 -0.310 25.795 1.00 95.62 101 ILE A N 1
ATOM 856 C CA . ILE A 1 101 ? -7.562 -0.592 24.361 1.00 95.62 101 ILE A CA 1
ATOM 857 C C . ILE A 1 101 ? -6.293 -0.226 23.589 1.00 95.62 101 ILE A C 1
ATOM 859 O O . ILE A 1 101 ? -5.821 -1.026 22.784 1.00 95.62 101 ILE A O 1
ATOM 863 N N . ILE A 1 102 ? -5.705 0.945 23.860 1.00 97.44 102 ILE A N 1
ATOM 864 C CA . ILE A 1 102 ? -4.452 1.366 23.221 1.00 97.44 102 ILE A CA 1
ATOM 865 C C . ILE A 1 102 ? -3.326 0.383 23.559 1.00 97.44 102 ILE A C 1
ATOM 867 O O . ILE A 1 102 ? -2.643 -0.090 22.654 1.00 97.44 102 ILE A O 1
ATOM 871 N N . VAL A 1 103 ? -3.149 0.031 24.837 1.00 97.25 103 VAL A N 1
ATOM 872 C CA . VAL A 1 103 ? -2.096 -0.904 25.270 1.00 97.25 103 VAL A CA 1
ATOM 873 C C . VAL A 1 103 ? -2.280 -2.283 24.631 1.00 97.25 103 VAL A C 1
ATOM 875 O O . VAL A 1 103 ? -1.341 -2.819 24.044 1.00 97.25 103 VAL A O 1
ATOM 878 N N . VAL A 1 104 ? -3.488 -2.847 24.695 1.00 95.94 104 VAL A N 1
ATOM 879 C CA . VAL A 1 104 ? -3.803 -4.164 24.123 1.00 95.94 104 VAL A CA 1
ATOM 880 C C . VAL A 1 104 ? -3.651 -4.148 22.602 1.00 95.94 104 VAL A C 1
ATOM 882 O O . VAL A 1 104 ? -3.043 -5.060 22.044 1.00 95.94 104 VAL A O 1
ATOM 885 N N . GLY A 1 105 ? -4.124 -3.100 21.925 1.00 97.25 105 GLY A N 1
ATOM 886 C CA . GLY A 1 105 ? -3.972 -2.942 20.479 1.00 97.25 105 GLY A CA 1
ATOM 887 C C . GLY A 1 105 ? -2.516 -2.834 20.040 1.00 97.25 105 GLY A C 1
ATOM 888 O O . GLY A 1 105 ? -2.128 -3.475 19.063 1.00 97.25 105 GLY A O 1
ATOM 889 N N . ILE A 1 106 ? -1.683 -2.109 20.795 1.00 98.25 106 ILE A N 1
ATOM 890 C CA . ILE A 1 106 ? -0.236 -2.060 20.559 1.00 98.25 106 ILE A CA 1
ATOM 891 C C . ILE A 1 106 ? 0.379 -3.454 20.704 1.00 98.25 106 ILE A C 1
ATOM 893 O O . ILE A 1 106 ? 1.101 -3.889 19.806 1.00 98.25 106 ILE A O 1
ATOM 897 N N . LEU A 1 107 ? 0.073 -4.174 21.789 1.00 98.06 107 LEU A N 1
ATOM 898 C CA . LEU A 1 107 ? 0.600 -5.523 22.021 1.00 98.06 107 LEU A CA 1
ATOM 899 C C . LEU A 1 107 ? 0.193 -6.491 20.905 1.00 98.06 107 LEU A C 1
ATOM 901 O O . LEU A 1 107 ? 1.049 -7.192 20.365 1.00 98.06 107 LEU A O 1
ATOM 905 N N . ILE A 1 108 ? -1.083 -6.493 20.509 1.00 97.75 108 ILE A N 1
ATOM 906 C CA . ILE A 1 108 ? -1.588 -7.339 19.420 1.00 97.75 108 ILE A CA 1
ATOM 907 C C . ILE A 1 108 ? -0.889 -6.994 18.105 1.00 97.75 108 ILE A C 1
ATOM 909 O O . ILE A 1 108 ? -0.361 -7.889 17.448 1.00 97.75 108 ILE A O 1
ATOM 913 N N . GLY A 1 109 ? -0.798 -5.713 17.744 1.00 97.31 109 GLY A N 1
ATOM 914 C CA . GLY A 1 109 ? -0.116 -5.299 16.520 1.00 97.31 109 GLY A CA 1
ATOM 915 C C . GLY A 1 109 ? 1.374 -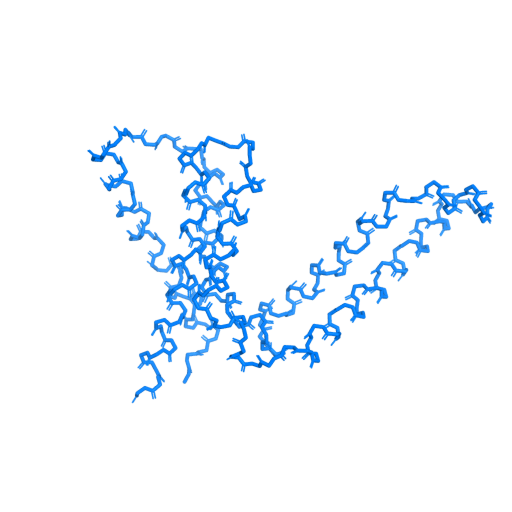5.655 16.505 1.00 97.31 109 GLY A C 1
ATOM 916 O O . GLY A 1 109 ? 1.899 -6.093 15.479 1.00 97.31 109 GLY A O 1
ATOM 917 N N . MET A 1 110 ? 2.057 -5.546 17.651 1.00 97.44 110 MET A N 1
ATOM 918 C CA . MET A 1 110 ? 3.446 -5.988 17.800 1.00 97.44 110 MET A CA 1
ATOM 919 C C . MET A 1 110 ? 3.590 -7.502 17.617 1.00 97.44 110 MET A C 1
ATOM 921 O O . MET A 1 110 ? 4.505 -7.937 16.913 1.00 97.44 110 MET A O 1
ATOM 925 N N . ILE A 1 111 ? 2.687 -8.293 18.208 1.00 97.75 111 ILE A N 1
ATOM 926 C CA . ILE A 1 111 ? 2.646 -9.753 18.056 1.00 97.75 111 ILE A CA 1
ATOM 927 C C . ILE A 1 111 ? 2.401 -10.125 16.592 1.00 97.75 111 ILE A C 1
ATOM 929 O O . ILE A 1 111 ? 3.147 -10.937 16.047 1.00 97.75 111 ILE A O 1
ATOM 933 N N . LEU A 1 112 ? 1.429 -9.494 15.926 1.00 97.25 112 LEU A N 1
ATOM 934 C CA . LEU A 1 112 ? 1.152 -9.714 14.504 1.00 97.25 112 LEU A CA 1
ATOM 935 C C . LEU A 1 112 ? 2.375 -9.398 13.640 1.00 97.25 112 LEU A C 1
ATOM 937 O O . LEU A 1 112 ? 2.747 -10.207 12.795 1.00 97.25 112 LEU A O 1
ATOM 941 N N . GLY A 1 113 ? 3.049 -8.270 13.884 1.00 95.50 113 GLY A N 1
ATOM 942 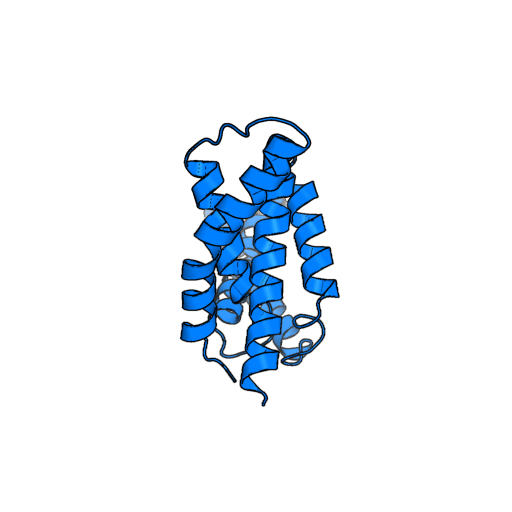C CA . GLY A 1 113 ? 4.271 -7.910 13.163 1.00 95.50 113 GLY A CA 1
ATOM 943 C C . GLY A 1 113 ? 5.435 -8.879 13.411 1.00 95.50 113 GLY A C 1
ATOM 944 O O . GLY A 1 113 ? 6.201 -9.169 12.493 1.00 95.50 113 GLY A O 1
ATOM 945 N N . PHE A 1 114 ? 5.568 -9.406 14.631 1.00 95.25 114 PHE A N 1
ATOM 946 C CA . PHE A 1 114 ? 6.565 -10.431 14.952 1.00 95.25 114 PHE A CA 1
ATOM 947 C C . PHE A 1 114 ? 6.259 -11.761 14.252 1.00 95.25 114 PHE A C 1
ATOM 949 O O . PHE A 1 114 ? 7.146 -12.346 13.630 1.00 95.25 114 PHE A O 1
ATOM 956 N N . ILE A 1 115 ? 5.003 -12.218 14.316 1.00 95.88 115 ILE A N 1
ATOM 957 C CA . ILE A 1 115 ? 4.538 -13.428 13.630 1.00 95.88 115 ILE A CA 1
ATOM 958 C C . ILE A 1 115 ? 4.755 -13.285 12.125 1.00 95.88 115 ILE A C 1
ATOM 960 O O . ILE A 1 115 ? 5.314 -14.191 11.513 1.00 95.88 115 ILE A O 1
ATOM 964 N N . PHE A 1 116 ? 4.389 -12.138 11.548 1.00 94.75 116 PHE A N 1
ATOM 965 C CA . PHE A 1 116 ? 4.611 -11.830 10.141 1.00 94.75 116 PHE A CA 1
ATOM 966 C C . PHE A 1 116 ? 6.082 -12.028 9.763 1.00 94.75 116 PHE A C 1
ATOM 968 O O . PHE A 1 116 ? 6.375 -12.904 8.957 1.00 94.75 116 PHE A O 1
ATOM 975 N N . ASN A 1 117 ? 7.011 -11.337 10.432 1.00 93.19 117 ASN A N 1
ATOM 976 C CA . ASN A 1 117 ? 8.444 -11.456 10.140 1.00 93.19 117 ASN A CA 1
ATOM 977 C C . ASN A 1 117 ? 8.987 -12.880 10.335 1.00 93.19 117 ASN A C 1
ATOM 979 O O . ASN A 1 117 ? 9.915 -13.281 9.634 1.00 93.19 117 ASN A O 1
ATOM 983 N N . LYS A 1 118 ? 8.436 -13.647 11.283 1.00 92.94 118 LYS A N 1
ATOM 984 C CA . LYS A 1 118 ? 8.842 -15.037 11.525 1.00 92.94 118 LYS A CA 1
ATOM 985 C C . LYS A 1 118 ? 8.348 -15.990 10.431 1.00 92.94 118 LYS A C 1
ATOM 987 O O . LYS A 1 118 ? 9.038 -16.958 10.119 1.00 92.94 118 LYS A O 1
ATOM 992 N N . LEU A 1 119 ? 7.158 -15.745 9.884 1.00 92.69 119 LEU A N 1
ATOM 993 C CA . LEU A 1 119 ? 6.541 -16.588 8.857 1.00 92.69 119 LEU A CA 1
ATOM 994 C C . LEU A 1 119 ? 6.986 -16.212 7.441 1.00 92.69 119 LEU A C 1
ATOM 996 O O . LEU A 1 119 ? 7.063 -17.079 6.570 1.00 92.69 119 LEU A O 1
ATOM 1000 N N . THR A 1 120 ? 7.287 -14.938 7.194 1.00 92.31 120 THR A N 1
ATOM 1001 C CA . THR A 1 120 ? 7.728 -14.468 5.884 1.00 92.31 120 THR A CA 1
ATOM 1002 C C . THR A 1 120 ? 9.226 -14.654 5.712 1.00 92.31 120 THR A C 1
ATOM 1004 O O . THR A 1 120 ? 10.029 -14.241 6.547 1.00 92.31 120 THR A O 1
ATOM 1007 N N . LYS A 1 121 ? 9.613 -15.248 4.586 1.00 90.19 121 LYS A N 1
ATOM 1008 C CA . LYS A 1 121 ? 11.006 -15.309 4.140 1.00 90.19 121 LYS A CA 1
ATOM 1009 C C . LYS A 1 121 ? 11.236 -14.189 3.145 1.00 90.19 121 LYS A C 1
ATOM 1011 O O . LYS A 1 121 ? 10.370 -13.986 2.304 1.00 90.19 121 LYS A O 1
ATOM 1016 N N . HIS A 1 122 ? 12.393 -13.534 3.211 1.00 85.50 122 HIS A N 1
ATOM 1017 C CA . HIS A 1 122 ? 12.764 -12.543 2.207 1.00 85.50 122 HIS A CA 1
ATOM 1018 C C . HIS A 1 122 ? 12.771 -13.182 0.815 1.00 85.50 122 HIS A C 1
ATOM 1020 O O . HIS A 1 122 ? 13.366 -14.251 0.636 1.00 85.50 122 HIS A O 1
ATOM 1026 N N . ARG A 1 123 ? 12.107 -12.529 -0.146 1.00 83.75 123 ARG A N 1
ATOM 1027 C CA . ARG A 1 123 ? 11.857 -13.058 -1.499 1.00 83.75 123 ARG A CA 1
ATOM 1028 C C . ARG A 1 123 ? 10.988 -14.312 -1.520 1.00 83.75 123 ARG A C 1
ATOM 1030 O O . ARG A 1 123 ? 11.134 -15.175 -2.387 1.00 83.75 123 ARG A O 1
ATOM 1037 N N . GLY A 1 124 ? 10.114 -14.425 -0.528 1.00 88.25 124 GLY A N 1
ATOM 1038 C CA . GLY A 1 124 ? 9.127 -15.483 -0.440 1.00 88.25 124 GLY A CA 1
ATOM 1039 C C . GLY A 1 124 ? 7.889 -15.137 -1.257 1.00 88.25 124 GLY A C 1
ATOM 1040 O O . GLY A 1 124 ? 7.957 -14.550 -2.335 1.00 88.25 124 GLY A O 1
ATOM 1041 N N . MET A 1 125 ? 6.724 -15.481 -0.712 1.00 91.38 125 MET A N 1
ATOM 1042 C CA . MET A 1 125 ? 5.433 -15.221 -1.351 1.00 91.38 125 MET A CA 1
ATOM 1043 C C . MET A 1 125 ? 5.245 -13.740 -1.719 1.00 91.38 125 MET A C 1
ATOM 1045 O O . MET A 1 125 ? 4.768 -13.454 -2.812 1.00 91.38 125 MET A O 1
ATOM 1049 N N . TRP A 1 126 ? 5.676 -12.811 -0.860 1.00 93.12 126 TRP A N 1
ATOM 1050 C CA . TRP A 1 126 ? 5.503 -11.366 -1.063 1.00 93.12 126 TRP A CA 1
ATOM 1051 C C . TRP A 1 126 ? 6.279 -10.801 -2.251 1.00 93.12 126 TRP A C 1
ATOM 1053 O O . TRP A 1 126 ? 5.897 -9.761 -2.775 1.00 93.12 126 TRP A O 1
ATOM 1063 N N . HIS A 1 127 ? 7.288 -11.523 -2.736 1.00 93.12 127 HIS A N 1
ATOM 1064 C CA . HIS A 1 127 ? 8.058 -11.174 -3.926 1.00 93.12 127 HIS A CA 1
ATOM 1065 C C . HIS A 1 127 ? 7.588 -11.950 -5.173 1.00 93.12 127 HIS A C 1
ATOM 1067 O O . HIS A 1 127 ? 8.330 -12.139 -6.137 1.00 93.12 127 HIS A O 1
ATOM 1073 N N . SER A 1 128 ? 6.347 -12.443 -5.162 1.00 94.75 128 SER A N 1
ATOM 1074 C CA . SER A 1 128 ? 5.733 -13.126 -6.300 1.00 94.75 128 SER A CA 1
ATOM 1075 C C . SER A 1 128 ? 4.832 -12.189 -7.101 1.00 94.75 128 SER A C 1
ATOM 1077 O O . SER A 1 128 ? 4.115 -11.357 -6.544 1.00 94.75 128 SER A O 1
ATOM 1079 N N . ILE A 1 129 ? 4.791 -12.377 -8.424 1.00 96.25 129 ILE A N 1
ATOM 1080 C CA . ILE A 1 129 ? 3.849 -11.645 -9.285 1.00 96.25 129 ILE A CA 1
ATOM 1081 C C . ILE A 1 129 ? 2.388 -11.917 -8.893 1.00 96.25 129 ILE A C 1
ATOM 1083 O O . ILE A 1 129 ? 1.544 -11.034 -9.011 1.00 96.25 129 ILE A O 1
ATOM 1087 N N . ILE A 1 130 ? 2.102 -13.114 -8.364 1.00 96.62 130 ILE A N 1
ATOM 1088 C CA . ILE A 1 130 ? 0.772 -13.504 -7.881 1.00 96.62 130 ILE A CA 1
ATOM 1089 C C . ILE A 1 130 ? 0.337 -12.584 -6.737 1.00 96.62 130 ILE A C 1
ATOM 1091 O O . ILE A 1 130 ? -0.792 -12.103 -6.751 1.00 96.62 130 ILE A O 1
ATOM 1095 N N . THR A 1 131 ? 1.225 -12.275 -5.787 1.00 96.06 131 THR A N 1
ATOM 1096 C CA . THR A 1 131 ? 0.927 -11.312 -4.717 1.00 96.06 131 THR A CA 1
ATOM 1097 C C . THR A 1 131 ? 0.619 -9.927 -5.272 1.00 96.06 131 THR A C 1
ATOM 1099 O O . THR A 1 131 ? -0.365 -9.323 -4.849 1.00 96.06 131 THR A O 1
ATOM 1102 N N . GLY A 1 132 ? 1.389 -9.456 -6.258 1.00 97.12 132 GLY A N 1
ATOM 1103 C CA . GLY A 1 132 ? 1.097 -8.202 -6.956 1.00 97.12 132 GLY A CA 1
ATOM 1104 C C . GLY A 1 132 ? -0.314 -8.184 -7.553 1.00 97.12 132 GLY A C 1
ATOM 1105 O O . GLY A 1 132 ? -1.071 -7.249 -7.306 1.00 97.12 132 GLY A O 1
ATOM 1106 N N . VAL A 1 133 ? -0.706 -9.250 -8.264 1.00 98.00 133 VAL A N 1
ATOM 1107 C CA . VAL A 1 133 ? -2.057 -9.384 -8.842 1.00 98.00 133 VAL A CA 1
ATOM 1108 C C . VAL A 1 133 ? -3.132 -9.391 -7.757 1.00 98.00 133 VAL A C 1
ATOM 1110 O O . VAL A 1 133 ? -4.087 -8.623 -7.844 1.00 98.00 133 VAL A O 1
ATOM 1113 N N . VAL A 1 134 ? -2.987 -10.228 -6.725 1.00 97.81 134 VAL A N 1
ATOM 1114 C CA . VAL A 1 134 ? -3.989 -10.362 -5.655 1.00 97.81 134 VAL A CA 1
ATOM 1115 C C . VAL A 1 134 ? -4.218 -9.026 -4.951 1.00 97.81 134 VAL A C 1
ATOM 1117 O O . VAL A 1 134 ? -5.365 -8.624 -4.767 1.00 97.81 134 VAL A O 1
ATOM 1120 N N . ILE A 1 135 ? -3.151 -8.305 -4.601 1.00 97.00 135 ILE A N 1
ATOM 1121 C CA . ILE A 1 135 ? -3.276 -7.013 -3.916 1.00 97.00 135 ILE A CA 1
ATOM 1122 C C . ILE A 1 135 ? -3.897 -5.966 -4.837 1.00 97.00 135 ILE A C 1
ATOM 1124 O O . ILE A 1 135 ? -4.782 -5.233 -4.406 1.00 97.00 135 ILE A O 1
ATOM 1128 N N . SER A 1 136 ? -3.515 -5.924 -6.112 1.00 97.56 136 SER A N 1
ATOM 1129 C CA . SER A 1 136 ? -4.147 -5.027 -7.080 1.00 97.56 136 SER A CA 1
ATOM 1130 C C . SER A 1 136 ? -5.635 -5.309 -7.263 1.00 97.56 136 SER A C 1
ATOM 1132 O O . SER A 1 136 ? -6.430 -4.369 -7.329 1.00 97.56 136 SER A O 1
ATOM 1134 N N . VAL A 1 137 ? -6.042 -6.578 -7.290 1.00 97.38 137 VAL A N 1
ATOM 1135 C CA . VAL A 1 137 ? -7.460 -6.961 -7.330 1.00 97.38 137 VAL A CA 1
ATOM 1136 C C . VAL A 1 137 ? -8.183 -6.494 -6.063 1.00 97.38 137 VAL A C 1
ATOM 1138 O O . VAL A 1 137 ? -9.262 -5.911 -6.153 1.00 97.38 137 VAL A O 1
ATOM 1141 N N . LEU A 1 138 ? -7.574 -6.659 -4.885 1.00 96.81 138 LEU A N 1
ATOM 1142 C CA . LEU A 1 138 ? -8.130 -6.129 -3.636 1.00 96.81 138 LEU A CA 1
ATOM 1143 C C . LEU A 1 138 ? -8.263 -4.600 -3.673 1.00 96.81 138 LEU A C 1
ATOM 1145 O O . LEU A 1 138 ? -9.310 -4.077 -3.301 1.00 96.81 138 LEU A O 1
ATOM 1149 N N . ILE A 1 139 ? -7.256 -3.881 -4.177 1.00 96.62 139 ILE A N 1
ATOM 1150 C CA . ILE A 1 139 ? -7.308 -2.421 -4.351 1.00 96.62 139 ILE A CA 1
ATOM 1151 C C . ILE A 1 139 ? -8.476 -2.028 -5.261 1.00 96.62 139 ILE A C 1
ATOM 1153 O O . ILE A 1 139 ? -9.188 -1.078 -4.943 1.00 96.62 139 ILE A O 1
ATOM 1157 N N . TYR A 1 140 ? -8.719 -2.756 -6.353 1.00 96.25 140 TYR A N 1
ATOM 1158 C CA . TYR A 1 140 ? -9.856 -2.479 -7.235 1.00 96.25 140 TYR A CA 1
ATOM 1159 C C . TYR A 1 140 ? -11.195 -2.565 -6.483 1.00 96.25 140 TYR A C 1
ATOM 1161 O O . TYR A 1 140 ? -12.018 -1.654 -6.573 1.00 96.25 140 TYR A O 1
ATOM 1169 N N . PHE A 1 141 ? -11.400 -3.634 -5.705 1.00 94.81 141 PHE A N 1
ATOM 1170 C CA . PHE A 1 141 ? -12.670 -3.882 -5.013 1.00 94.81 141 PHE A CA 1
ATOM 1171 C C . PHE A 1 141 ? -12.881 -3.024 -3.759 1.00 94.81 141 PHE A C 1
ATOM 1173 O O . PHE A 1 141 ? -14.011 -2.633 -3.468 1.00 94.81 141 PHE A O 1
ATOM 1180 N N . LEU A 1 142 ? -11.818 -2.689 -3.026 1.00 92.31 142 LEU A N 1
ATOM 1181 C CA . LEU A 1 142 ? -11.920 -1.878 -1.807 1.00 92.31 142 LEU A CA 1
ATOM 1182 C C . LEU A 1 142 ? -12.253 -0.404 -2.094 1.00 92.31 142 LEU A C 1
ATOM 1184 O O . LEU A 1 142 ? -12.743 0.298 -1.211 1.00 92.31 142 LEU A O 1
ATOM 1188 N N . ASN A 1 143 ? -12.050 0.066 -3.327 1.00 87.81 143 ASN A N 1
ATOM 1189 C CA . ASN A 1 143 ? -12.293 1.451 -3.736 1.00 87.81 143 ASN A CA 1
ATOM 1190 C C . ASN A 1 143 ? -13.700 1.692 -4.326 1.00 87.81 143 ASN A C 1
ATOM 1192 O O . ASN A 1 143 ? -13.897 2.580 -5.148 1.00 87.81 143 ASN A O 1
ATOM 1196 N N . PHE A 1 144 ? -14.724 0.964 -3.866 1.00 80.69 144 PHE A N 1
ATOM 1197 C CA . PHE A 1 144 ? -16.104 1.042 -4.387 1.00 80.69 144 PHE A CA 1
ATOM 1198 C C . PHE A 1 144 ? -16.737 2.449 -4.404 1.00 80.69 144 PHE A C 1
ATOM 1200 O O . PHE A 1 144 ? -17.711 2.671 -5.117 1.00 80.69 144 PHE A O 1
ATOM 1207 N N . LYS A 1 145 ? -16.206 3.403 -3.628 1.00 85.06 145 LYS A N 1
ATOM 1208 C CA . LYS A 1 145 ? -16.676 4.799 -3.606 1.00 85.06 145 LYS A CA 1
ATOM 1209 C C . LYS A 1 145 ? -16.293 5.596 -4.857 1.00 85.06 145 LYS A C 1
ATOM 1211 O O . LYS A 1 145 ? -16.921 6.618 -5.121 1.00 85.06 145 LYS A O 1
ATOM 1216 N N . TYR A 1 146 ? -15.266 5.174 -5.593 1.00 85.06 146 TYR A N 1
ATOM 1217 C CA . TYR A 1 146 ? -14.798 5.875 -6.786 1.00 85.06 146 TYR A CA 1
ATOM 1218 C C . TYR A 1 146 ? -15.367 5.263 -8.067 1.00 85.06 146 TYR A C 1
ATOM 1220 O O . TYR A 1 146 ? -15.881 4.143 -8.099 1.00 85.06 146 TYR A O 1
ATOM 1228 N N . ARG A 1 147 ? -15.254 6.027 -9.156 1.00 92.06 147 ARG A N 1
ATOM 1229 C CA . ARG A 1 147 ? -15.663 5.605 -10.499 1.00 92.06 147 ARG A CA 1
ATOM 1230 C C . ARG A 1 147 ? -14.801 4.427 -10.963 1.00 92.06 147 ARG A C 1
ATOM 1232 O O . ARG A 1 147 ? -13.594 4.417 -10.736 1.00 92.06 147 ARG A O 1
ATOM 1239 N N . SER A 1 148 ? -15.398 3.487 -11.697 1.00 91.81 148 SER A N 1
ATOM 1240 C CA . SER A 1 148 ? -14.700 2.319 -12.265 1.00 91.81 148 SER A CA 1
ATOM 1241 C C . SER A 1 148 ? -13.346 2.626 -12.948 1.00 91.81 148 SER A C 1
ATOM 1243 O O . SER A 1 148 ? -12.383 1.935 -12.609 1.00 91.81 148 SER A O 1
ATOM 1245 N N . PRO A 1 149 ? -13.190 3.665 -13.805 1.00 94.69 149 PRO A N 1
ATOM 1246 C CA . PRO A 1 149 ? -11.879 4.021 -14.371 1.00 94.69 149 PRO A CA 1
ATOM 1247 C C . PRO A 1 149 ? -10.812 4.328 -13.315 1.00 94.69 149 PRO A C 1
ATOM 1249 O O . PRO A 1 149 ? -9.658 3.951 -13.480 1.00 94.69 149 PRO A O 1
ATOM 1252 N N . ILE A 1 150 ? -11.194 4.973 -12.212 1.00 96.44 150 ILE A N 1
ATOM 1253 C CA . ILE A 1 150 ? -10.280 5.348 -11.127 1.00 96.44 150 ILE A CA 1
ATOM 1254 C C . ILE A 1 150 ? -9.879 4.115 -10.317 1.00 96.44 150 ILE A C 1
ATOM 1256 O O . ILE A 1 150 ? -8.705 3.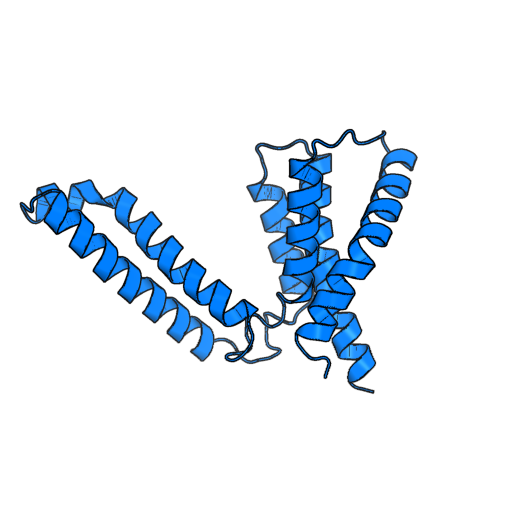950 -10.000 1.00 96.44 150 ILE A O 1
ATOM 1260 N N . ASN A 1 151 ? -10.818 3.200 -10.061 1.00 95.94 151 ASN A N 1
ATOM 1261 C CA . ASN A 1 151 ? -10.521 1.928 -9.391 1.00 95.94 151 ASN A CA 1
ATOM 1262 C C . ASN A 1 151 ? -9.542 1.086 -10.205 1.00 95.94 151 ASN A C 1
ATOM 1264 O O . ASN A 1 151 ? -8.584 0.536 -9.657 1.00 95.94 151 ASN A O 1
ATOM 1268 N N . LEU A 1 152 ? -9.766 1.015 -11.521 1.00 96.81 152 LEU A N 1
ATOM 1269 C CA . LEU A 1 152 ? -8.858 0.351 -12.449 1.00 96.81 152 LEU A CA 1
ATOM 1270 C C . LEU A 1 152 ? -7.486 1.025 -12.434 1.00 96.81 152 LEU A C 1
ATOM 1272 O O . LEU A 1 152 ? -6.468 0.344 -12.319 1.00 96.81 152 LEU A O 1
ATOM 1276 N N . PHE A 1 153 ? -7.461 2.357 -12.489 1.00 97.44 153 PHE A N 1
ATOM 1277 C CA . PHE A 1 153 ? -6.220 3.112 -12.470 1.00 97.44 153 PHE A CA 1
ATOM 1278 C C . PHE A 1 153 ? -5.427 2.869 -11.180 1.00 97.44 153 PHE A C 1
ATOM 1280 O O . PHE A 1 153 ? -4.250 2.527 -11.249 1.00 97.44 153 PHE A O 1
ATOM 1287 N N . TYR A 1 154 ? -6.050 2.943 -10.004 1.00 97.88 154 TYR A N 1
ATOM 1288 C CA . TYR A 1 154 ? -5.404 2.651 -8.716 1.00 97.88 154 TYR A CA 1
ATOM 1289 C C . TYR A 1 154 ? -4.833 1.233 -8.652 1.00 97.88 154 TYR A C 1
ATOM 1291 O O . TYR A 1 154 ? -3.677 1.039 -8.267 1.00 97.88 154 TYR A O 1
ATOM 1299 N N . SER A 1 155 ? -5.636 0.248 -9.061 1.00 97.75 155 SER A N 1
ATOM 1300 C CA . SER A 1 155 ? -5.251 -1.163 -9.099 1.00 97.75 155 SER A CA 1
ATOM 1301 C C . SER A 1 155 ? -4.011 -1.390 -9.969 1.00 97.75 155 SER A C 1
ATOM 1303 O O . SER A 1 155 ? -3.043 -2.026 -9.531 1.00 97.75 155 SER A O 1
ATOM 1305 N N . LEU A 1 156 ? -4.005 -0.810 -11.174 1.00 98.12 156 LEU A N 1
ATOM 1306 C CA . LEU A 1 156 ? -2.896 -0.930 -12.113 1.00 98.12 156 LEU A CA 1
ATOM 1307 C C . LEU A 1 156 ? -1.666 -0.131 -11.683 1.00 98.12 156 LEU A C 1
ATOM 1309 O O . LEU A 1 156 ? -0.559 -0.619 -11.875 1.00 98.12 156 LEU A O 1
ATOM 1313 N N . ASN A 1 157 ? -1.821 1.042 -11.062 1.00 98.31 157 ASN A N 1
ATOM 1314 C CA . ASN A 1 157 ? -0.680 1.796 -10.533 1.00 98.31 157 ASN A CA 1
ATOM 1315 C C . ASN A 1 157 ? 0.113 0.961 -9.529 1.00 98.31 157 ASN A C 1
ATOM 1317 O O . ASN A 1 157 ? 1.328 0.824 -9.668 1.00 98.31 157 ASN A O 1
ATOM 1321 N N . PHE A 1 158 ? -0.577 0.347 -8.565 1.00 98.44 158 PHE A N 1
ATOM 1322 C CA . PHE A 1 158 ? 0.077 -0.554 -7.623 1.00 98.44 158 PHE A CA 1
ATOM 1323 C C . PHE A 1 158 ? 0.723 -1.746 -8.342 1.00 98.44 158 PHE A C 1
ATOM 1325 O O . PHE A 1 158 ? 1.883 -2.060 -8.081 1.00 98.44 158 PHE A O 1
ATOM 1332 N N . PHE A 1 159 ? 0.009 -2.375 -9.286 1.00 98.56 159 PHE A N 1
ATOM 1333 C CA . PHE A 1 159 ? 0.503 -3.555 -10.003 1.00 98.56 159 PHE A CA 1
ATOM 1334 C C . PHE A 1 159 ? 1.769 -3.266 -10.814 1.00 98.56 159 PHE A C 1
ATOM 1336 O O . PHE A 1 159 ? 2.726 -4.043 -10.789 1.00 98.56 159 PHE A O 1
ATOM 1343 N N . VAL A 1 160 ? 1.775 -2.159 -11.557 1.00 98.44 160 VAL A N 1
ATOM 1344 C CA . VAL A 1 160 ? 2.897 -1.772 -12.413 1.00 98.44 160 VAL A CA 1
ATOM 1345 C C . VAL A 1 160 ? 4.078 -1.318 -11.566 1.00 98.44 160 VAL A C 1
ATOM 1347 O O . VAL A 1 160 ? 5.199 -1.727 -11.859 1.00 98.44 160 VAL A O 1
ATOM 1350 N N . GLY A 1 161 ? 3.843 -0.582 -10.473 1.00 98.06 161 GLY A N 1
ATOM 1351 C CA . GLY A 1 161 ? 4.878 -0.295 -9.479 1.00 98.06 161 GLY A CA 1
ATOM 1352 C C . GLY A 1 161 ? 5.506 -1.580 -8.926 1.00 98.06 161 GLY A C 1
ATOM 1353 O O . GLY A 1 161 ? 6.721 -1.756 -8.982 1.00 98.06 161 GLY A O 1
ATOM 1354 N N . PHE A 1 162 ? 4.681 -2.532 -8.488 1.00 98.25 162 PHE A N 1
ATOM 1355 C CA . PHE A 1 162 ? 5.125 -3.842 -7.996 1.00 98.25 162 PHE A CA 1
ATOM 1356 C C . PHE A 1 162 ? 5.911 -4.625 -9.056 1.00 98.25 162 PHE A C 1
ATOM 1358 O O . PHE A 1 162 ? 6.958 -5.207 -8.778 1.00 98.25 162 PHE A O 1
ATOM 1365 N N . SER A 1 163 ? 5.447 -4.610 -10.303 1.00 98.00 163 SER A N 1
ATOM 1366 C CA . SER A 1 163 ? 6.126 -5.282 -11.414 1.00 98.00 163 SER A CA 1
ATOM 1367 C C . SER A 1 163 ? 7.469 -4.626 -11.745 1.00 98.00 163 SER A C 1
ATOM 1369 O O . SER A 1 163 ? 8.438 -5.331 -12.026 1.00 98.00 163 SER A O 1
ATOM 1371 N N . LEU A 1 164 ? 7.559 -3.293 -11.661 1.00 97.38 164 LEU A N 1
ATOM 1372 C CA . LEU A 1 164 ? 8.806 -2.548 -11.831 1.00 97.38 164 LEU A CA 1
ATOM 1373 C C . LEU A 1 164 ? 9.854 -2.986 -10.805 1.00 97.38 164 LEU A C 1
ATOM 1375 O O . LEU A 1 164 ? 11.007 -3.194 -11.177 1.00 97.38 164 LEU A O 1
ATOM 1379 N N . HIS A 1 165 ? 9.457 -3.190 -9.547 1.00 95.81 165 HIS A N 1
ATOM 1380 C CA . HIS A 1 165 ? 10.348 -3.729 -8.522 1.00 95.81 165 HIS A CA 1
ATOM 1381 C C . HIS A 1 165 ? 10.940 -5.078 -8.945 1.00 95.81 165 HIS A C 1
ATOM 1383 O O . HIS A 1 165 ? 12.161 -5.225 -8.992 1.00 95.81 165 HIS A O 1
ATOM 1389 N N . LEU A 1 166 ? 10.086 -6.043 -9.312 1.00 95.31 166 LEU A N 1
ATOM 1390 C CA . LEU A 1 166 ? 10.526 -7.381 -9.727 1.00 95.31 166 LEU A CA 1
ATOM 1391 C C . LEU A 1 166 ? 11.451 -7.331 -10.953 1.00 95.31 166 LEU A C 1
ATOM 1393 O O . LEU A 1 166 ? 12.426 -8.082 -11.036 1.00 95.31 166 LEU A O 1
ATOM 1397 N N . LEU A 1 167 ? 11.161 -6.439 -11.905 1.00 95.44 167 LEU A N 1
ATOM 1398 C CA . LEU A 1 167 ? 11.994 -6.227 -13.087 1.00 95.44 167 LEU A CA 1
ATOM 1399 C C . LEU A 1 167 ? 13.371 -5.672 -12.716 1.00 95.44 167 LEU A C 1
ATOM 1401 O O . LEU A 1 167 ? 14.378 -6.217 -13.167 1.00 95.44 167 LEU A O 1
ATOM 1405 N N . LEU A 1 168 ? 13.435 -4.636 -11.875 1.00 94.38 168 LEU A N 1
ATOM 1406 C CA . LEU A 1 168 ? 14.702 -4.065 -11.408 1.00 94.38 168 LEU A CA 1
ATOM 1407 C C . LEU A 1 168 ? 15.548 -5.107 -10.682 1.00 94.38 168 LEU A C 1
ATOM 1409 O O . LEU A 1 168 ? 16.759 -5.180 -10.903 1.00 94.38 168 LEU A O 1
ATOM 1413 N N . ASP A 1 169 ? 14.900 -5.933 -9.864 1.00 91.88 169 ASP A N 1
ATOM 1414 C CA . ASP A 1 169 ? 15.555 -6.986 -9.104 1.00 91.88 169 ASP A CA 1
ATOM 1415 C C . ASP A 1 169 ? 16.093 -8.101 -10.018 1.00 91.88 169 ASP A C 1
ATOM 1417 O O . ASP A 1 169 ? 17.134 -8.687 -9.729 1.00 91.88 169 ASP A O 1
ATOM 1421 N N . LYS A 1 170 ? 15.435 -8.364 -11.157 1.00 90.50 170 LYS A N 1
ATOM 1422 C CA . LYS A 1 170 ? 15.927 -9.278 -12.201 1.00 90.50 170 LYS A CA 1
ATOM 1423 C C . LYS A 1 170 ? 17.093 -8.682 -12.996 1.00 90.50 170 LYS A C 1
ATOM 1425 O O . LYS A 1 170 ? 18.052 -9.395 -13.267 1.00 90.50 170 LYS A O 1
ATOM 1430 N N . VAL A 1 171 ? 17.026 -7.398 -13.352 1.00 89.62 171 VAL A N 1
ATOM 1431 C CA . VAL A 1 171 ? 18.069 -6.714 -14.141 1.00 89.62 171 VAL A CA 1
ATOM 1432 C C . VAL A 1 171 ? 19.378 -6.583 -13.357 1.00 89.62 171 VAL A C 1
ATOM 1434 O O . VAL A 1 171 ? 20.434 -6.828 -13.919 1.00 89.62 171 VAL A O 1
ATOM 1437 N N . HIS A 1 172 ? 19.319 -6.270 -12.058 1.00 83.56 172 HIS A N 1
ATOM 1438 C CA . HIS A 1 172 ? 20.505 -6.086 -11.200 1.00 83.56 172 HIS A CA 1
ATOM 1439 C C . HIS A 1 172 ? 20.985 -7.378 -10.504 1.00 83.56 172 HIS A C 1
ATOM 1441 O O . HIS A 1 172 ? 21.769 -7.313 -9.547 1.00 83.56 172 HIS A O 1
ATOM 1447 N N . LYS A 1 173 ? 20.441 -8.539 -10.894 1.00 67.44 173 LYS A N 1
ATOM 1448 C CA . LYS A 1 173 ? 20.944 -9.869 -10.502 1.00 67.44 173 LYS A CA 1
ATOM 1449 C C . LYS A 1 173 ? 21.960 -10.426 -11.504 1.00 67.44 173 LYS A C 1
ATOM 1451 O O . LYS A 1 173 ? 22.692 -11.336 -11.123 1.00 67.44 173 LYS A O 1
ATOM 1456 N N . ASN A 1 174 ? 21.989 -9.890 -12.725 1.00 46.19 174 ASN A N 1
ATOM 1457 C CA . ASN A 1 174 ? 23.047 -10.114 -13.713 1.00 46.19 174 ASN A CA 1
ATOM 1458 C C . ASN A 1 174 ? 24.169 -9.090 -13.526 1.00 46.19 174 ASN A C 1
ATOM 1460 O O . ASN A 1 174 ? 25.301 -9.415 -13.937 1.00 46.19 174 ASN A O 1
#

Foldseek 3Di:
DDDLVVLLVCLQVCLVVVVVVLQVVCCVVDNGDDDDPVLSVLLSVLLSCLSQQLCCLPCPDPNVVVVLVCLLVVLLVVCVVVLVCQCPVVVDDSVVSNVVSNVVSNVRSNVVSVVSNVPGDRCPPSLDLVVLLVVLVVQLVVPVVDDNSSSNSSSVSSSVSNVNNNVVVVVVVD